Protein AF-A0A6N6P5B8-F1 (afdb_monomer_lite)

Foldseek 3Di:
DVVVVVVVQVVQQCDAQPPPRAHWDWDDPVRLVLQVVPVLQPQAPTWTAGPVRQWIFGAHPNRTDNDPVRIDGSVVSPPDDDD

Sequence (83 aa):
MASFLSDFRELSALLRCPVTGQQLHIATPDEIRVISASKASNEADGFLVREDRSAAYPVKNGIPSLLSESALSLHAMTEKAPD

pLDDT: mean 79.95, std 16.92, range [38.78, 95.81]

Structure (mmCIF, N/CA/C/O backbone):
data_AF-A0A6N6P5B8-F1
#
_entry.id   AF-A0A6N6P5B8-F1
#
loop_
_atom_site.group_PDB
_atom_site.id
_atom_site.type_symbol
_atom_site.label_atom_id
_atom_site.label_alt_id
_atom_site.label_comp_id
_atom_site.label_asym_id
_atom_site.label_entity_id
_atom_site.label_seq_id
_atom_site.pdbx_PDB_ins_code
_atom_site.Cartn_x
_atom_site.Cartn_y
_atom_site.Cartn_z
_atom_site.occupancy
_atom_site.B_iso_or_equiv
_atom_site.auth_seq_id
_atom_site.auth_comp_id
_atom_site.auth_asym_id
_atom_site.auth_atom_id
_atom_site.pdbx_PDB_model_num
ATOM 1 N N . MET A 1 1 ? 17.994 -14.895 -11.306 1.00 48.25 1 MET A N 1
ATOM 2 C CA . MET A 1 1 ? 17.430 -13.540 -11.087 1.00 48.25 1 MET A CA 1
ATOM 3 C C . MET A 1 1 ? 15.949 -13.438 -11.471 1.00 48.25 1 MET A C 1
ATOM 5 O O . MET A 1 1 ? 15.234 -12.740 -10.773 1.00 48.25 1 MET A O 1
ATOM 9 N N . ALA A 1 2 ? 15.457 -14.146 -12.502 1.00 45.44 2 ALA A N 1
ATOM 10 C CA . ALA A 1 2 ? 14.036 -14.111 -12.898 1.00 45.44 2 ALA A CA 1
ATOM 11 C C . ALA A 1 2 ? 13.049 -14.723 -11.872 1.00 45.44 2 ALA A C 1
ATOM 13 O O . ALA A 1 2 ? 11.938 -14.219 -11.735 1.00 45.44 2 ALA A O 1
ATOM 14 N N . SER A 1 3 ? 13.465 -15.760 -11.126 1.00 54.06 3 SER A N 1
ATOM 15 C CA . SER A 1 3 ? 12.635 -16.384 -10.073 1.00 54.06 3 SER A CA 1
ATOM 16 C C . SER A 1 3 ? 12.273 -15.381 -8.979 1.00 54.06 3 SER A C 1
ATOM 18 O O . SER A 1 3 ? 11.102 -15.113 -8.768 1.00 54.06 3 SER A O 1
ATOM 20 N N . PHE A 1 4 ? 13.274 -14.702 -8.407 1.00 50.09 4 PHE A N 1
ATOM 21 C CA . PHE A 1 4 ? 13.093 -13.773 -7.286 1.00 50.09 4 PHE A CA 1
ATOM 22 C C . PHE A 1 4 ? 12.091 -12.638 -7.568 1.00 50.09 4 PHE A C 1
ATOM 24 O O . PHE A 1 4 ? 11.331 -12.243 -6.692 1.00 50.09 4 PHE A O 1
ATOM 31 N N . LEU A 1 5 ? 12.058 -12.122 -8.803 1.00 52.75 5 LEU A N 1
ATOM 32 C CA . LEU A 1 5 ? 11.102 -11.080 -9.205 1.00 52.75 5 LEU A CA 1
ATOM 33 C C . LEU A 1 5 ? 9.673 -11.616 -9.383 1.00 52.75 5 LEU A C 1
ATOM 35 O O . LEU A 1 5 ? 8.714 -10.871 -9.187 1.00 52.75 5 LEU A O 1
ATOM 39 N N . SER A 1 6 ? 9.532 -12.887 -9.761 1.00 57.75 6 SER A N 1
ATOM 40 C CA . SER A 1 6 ? 8.235 -13.561 -9.890 1.00 57.75 6 SER A CA 1
ATOM 41 C C . SER A 1 6 ? 7.682 -13.903 -8.505 1.00 57.75 6 SER A C 1
ATOM 43 O O . SER A 1 6 ? 6.548 -13.544 -8.196 1.00 57.75 6 SER A O 1
ATOM 45 N N . ASP A 1 7 ? 8.541 -14.437 -7.634 1.00 62.69 7 ASP A N 1
ATOM 46 C CA . ASP A 1 7 ? 8.236 -14.740 -6.233 1.00 62.69 7 ASP A CA 1
ATOM 47 C C . ASP A 1 7 ? 7.792 -13.471 -5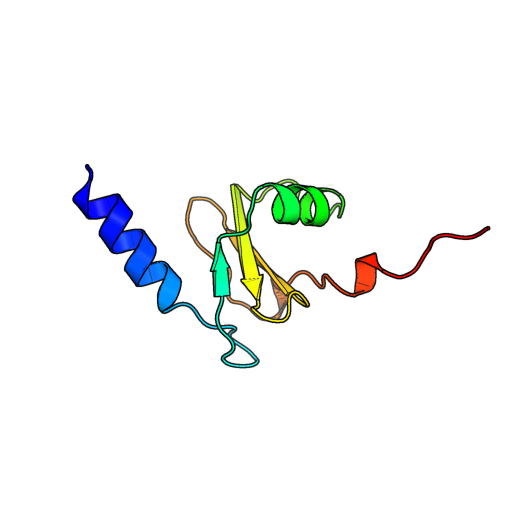.476 1.00 62.69 7 ASP A C 1
ATOM 49 O O . ASP A 1 7 ? 6.844 -13.486 -4.693 1.00 62.69 7 ASP A O 1
ATOM 53 N N . PHE A 1 8 ? 8.418 -12.323 -5.765 1.00 68.12 8 PHE A N 1
ATOM 54 C CA . PHE A 1 8 ? 8.033 -11.040 -5.175 1.00 68.12 8 PHE A CA 1
ATOM 55 C C . PHE A 1 8 ? 6.670 -10.525 -5.665 1.00 68.12 8 PHE A C 1
ATOM 57 O O . PHE A 1 8 ? 5.918 -9.936 -4.886 1.00 68.12 8 PHE A O 1
ATOM 64 N N . ARG A 1 9 ? 6.311 -10.753 -6.938 1.00 71.06 9 ARG A N 1
ATOM 65 C CA . ARG A 1 9 ? 4.977 -10.395 -7.454 1.00 71.06 9 ARG A CA 1
ATOM 66 C C . ARG A 1 9 ? 3.887 -11.206 -6.765 1.00 71.06 9 ARG A C 1
ATOM 68 O O . ARG A 1 9 ? 2.889 -10.625 -6.340 1.00 71.06 9 ARG A O 1
ATOM 75 N N . GLU A 1 10 ? 4.099 -12.506 -6.604 1.00 79.88 10 GLU A N 1
ATOM 76 C CA . GLU A 1 10 ? 3.170 -13.382 -5.886 1.00 79.88 10 GLU A CA 1
ATOM 77 C C . GLU A 1 10 ? 3.054 -12.992 -4.407 1.00 79.88 10 GLU A C 1
ATOM 79 O O . GLU A 1 10 ? 1.944 -12.894 -3.887 1.00 79.88 10 GLU A O 1
ATOM 84 N N . LEU A 1 11 ? 4.169 -12.646 -3.754 1.00 78.56 11 LEU A N 1
ATOM 85 C CA . LEU A 1 11 ? 4.168 -12.136 -2.380 1.00 78.56 11 LEU A CA 1
ATOM 86 C C . LEU A 1 11 ? 3.367 -10.831 -2.256 1.00 78.56 11 LEU A C 1
ATOM 88 O O . LEU A 1 11 ? 2.557 -10.681 -1.343 1.00 78.56 11 LEU A O 1
ATOM 92 N N . SER A 1 12 ? 3.562 -9.893 -3.187 1.00 77.69 12 SER A N 1
ATOM 93 C CA . SER A 1 12 ? 2.854 -8.609 -3.175 1.00 77.69 12 SER A CA 1
ATOM 94 C C . SER A 1 12 ? 1.341 -8.780 -3.326 1.00 77.69 12 SER A C 1
ATOM 96 O O . SER A 1 12 ? 0.581 -8.049 -2.697 1.00 77.69 12 SER A O 1
ATOM 98 N N . ALA A 1 13 ? 0.896 -9.798 -4.072 1.00 84.38 13 ALA A N 1
ATOM 99 C CA . ALA A 1 13 ? -0.520 -10.104 -4.247 1.00 84.38 13 ALA A CA 1
ATOM 100 C C . ALA A 1 13 ? -1.200 -10.583 -2.950 1.00 84.38 13 ALA A C 1
ATOM 102 O O . ALA A 1 13 ? -2.426 -10.493 -2.836 1.00 84.38 13 ALA A O 1
ATOM 103 N N . LEU A 1 14 ? -0.422 -11.062 -1.972 1.00 89.06 14 LEU A N 1
ATOM 104 C CA . LEU A 1 14 ? -0.914 -11.469 -0.655 1.00 89.06 14 LEU A CA 1
ATOM 105 C C . LEU A 1 14 ? -1.046 -10.296 0.325 1.00 89.06 14 LEU A C 1
ATOM 107 O O . LEU A 1 14 ? -1.707 -10.445 1.353 1.00 89.06 14 LEU A O 1
ATOM 111 N N . LEU A 1 15 ? -0.439 -9.141 0.038 1.00 91.62 15 LEU A N 1
ATOM 112 C CA . LEU A 1 15 ? -0.445 -8.003 0.953 1.00 91.62 15 LEU A CA 1
ATOM 113 C C . LEU A 1 15 ? -1.837 -7.369 1.036 1.00 91.62 15 LEU A C 1
ATOM 115 O O . LEU A 1 15 ? -2.500 -7.111 0.028 1.00 91.62 15 LEU A O 1
ATOM 119 N N . ARG A 1 16 ? -2.275 -7.104 2.271 1.00 95.31 16 ARG A N 1
ATOM 120 C CA . ARG A 1 16 ? -3.588 -6.535 2.590 1.00 95.31 16 ARG A CA 1
ATOM 121 C C . ARG A 1 16 ? -3.455 -5.289 3.452 1.00 95.31 16 ARG A C 1
ATOM 123 O O . ARG A 1 16 ? -2.499 -5.142 4.210 1.00 95.31 16 ARG A O 1
ATOM 130 N N . CYS A 1 17 ? -4.441 -4.404 3.353 1.00 95.25 17 CYS A N 1
ATOM 131 C CA . CYS A 1 17 ? -4.562 -3.259 4.243 1.00 95.25 17 CYS A CA 1
ATOM 132 C C . CYS A 1 17 ? -4.737 -3.751 5.695 1.00 95.25 17 CYS A C 1
ATOM 134 O O . CYS A 1 17 ? -5.656 -4.534 5.947 1.00 95.25 17 CYS A O 1
ATOM 136 N N . PRO A 1 18 ? -3.928 -3.267 6.656 1.00 94.12 18 PRO A N 1
ATOM 137 C CA . PRO A 1 18 ? -3.995 -3.687 8.060 1.00 94.12 18 PRO A CA 1
ATOM 138 C C . PRO A 1 18 ? -5.310 -3.301 8.758 1.00 94.12 18 PRO A C 1
ATOM 140 O O . PRO A 1 18 ? -5.633 -3.858 9.800 1.00 94.12 18 PRO A O 1
ATOM 143 N N . VAL A 1 19 ? -6.065 -2.350 8.196 1.00 94.31 19 VAL A N 1
ATOM 144 C CA . VAL A 1 19 ? -7.319 -1.845 8.778 1.00 94.31 19 VAL A CA 1
ATOM 145 C C . VAL A 1 19 ? -8.545 -2.496 8.141 1.00 94.31 19 VAL A C 1
ATOM 147 O O . VAL A 1 19 ? -9.465 -2.893 8.846 1.00 94.31 19 VAL A O 1
ATOM 150 N N . THR A 1 20 ? -8.582 -2.592 6.808 1.00 95.25 20 THR A N 1
ATOM 151 C CA . THR A 1 20 ? -9.787 -3.004 6.064 1.00 95.25 20 THR A CA 1
ATOM 152 C C . THR A 1 20 ? -9.702 -4.411 5.479 1.00 95.25 20 THR A C 1
ATOM 154 O O . THR A 1 20 ? -10.713 -4.941 5.030 1.00 95.25 20 THR A O 1
ATOM 157 N N . GLY A 1 21 ? -8.509 -5.011 5.420 1.00 95.25 21 GLY A N 1
ATOM 158 C CA . GLY A 1 21 ? -8.281 -6.289 4.743 1.00 95.25 21 GLY A CA 1
ATOM 159 C C . GLY A 1 21 ? -8.342 -6.227 3.209 1.00 95.25 21 GLY A C 1
ATOM 160 O O . GLY A 1 21 ? -8.178 -7.256 2.559 1.00 95.25 21 GLY A O 1
ATOM 161 N N . GLN A 1 22 ? -8.550 -5.049 2.609 1.00 95.81 22 GLN A N 1
ATOM 162 C CA . GLN A 1 22 ? -8.552 -4.872 1.149 1.00 95.81 22 GLN A CA 1
ATOM 163 C C . GLN A 1 22 ? -7.188 -5.185 0.531 1.00 95.81 22 GLN A C 1
ATOM 165 O O . GLN A 1 22 ? -6.160 -5.119 1.211 1.00 95.81 22 GLN A O 1
ATOM 170 N N . GLN A 1 23 ? -7.171 -5.517 -0.763 1.00 95.19 23 GLN A N 1
ATOM 171 C CA . GLN A 1 23 ? -5.919 -5.786 -1.465 1.00 95.19 23 GLN A CA 1
ATOM 172 C C . GLN A 1 23 ? -5.032 -4.544 -1.540 1.00 95.19 23 GLN A C 1
ATOM 174 O O . GLN A 1 23 ? -5.526 -3.416 -1.631 1.00 95.19 23 GLN A O 1
ATOM 179 N N . LEU A 1 24 ? -3.721 -4.775 -1.505 1.00 94.50 24 LEU A N 1
ATOM 180 C CA . LEU A 1 24 ? -2.723 -3.776 -1.845 1.00 94.50 24 LEU A CA 1
ATOM 181 C C . LEU A 1 24 ? -2.062 -4.141 -3.173 1.00 94.50 24 LEU A C 1
ATOM 183 O O . LEU A 1 24 ? -1.762 -5.309 -3.422 1.00 94.50 24 LEU A O 1
ATOM 187 N N . HIS A 1 25 ? -1.791 -3.138 -4.001 1.00 92.69 25 HIS A N 1
ATOM 188 C CA . HIS A 1 25 ? -0.975 -3.282 -5.204 1.00 92.69 25 HIS A CA 1
ATOM 189 C C . HIS A 1 25 ? 0.219 -2.338 -5.166 1.00 92.69 25 HIS A C 1
ATOM 191 O O . HIS A 1 25 ? 0.204 -1.307 -4.497 1.00 92.69 25 HIS A O 1
ATOM 197 N N . ILE A 1 26 ? 1.274 -2.690 -5.895 1.00 92.25 26 ILE A N 1
ATOM 198 C CA . ILE A 1 26 ? 2.422 -1.800 -6.081 1.00 92.25 26 ILE A CA 1
ATOM 199 C C . ILE A 1 26 ? 1.962 -0.594 -6.899 1.00 92.25 26 ILE A C 1
ATOM 201 O O . ILE A 1 26 ? 1.398 -0.768 -7.980 1.00 92.25 26 ILE A O 1
ATOM 205 N N . ALA A 1 27 ? 2.228 0.607 -6.390 1.00 91.50 27 ALA A N 1
ATOM 206 C CA . ALA A 1 27 ? 1.869 1.848 -7.053 1.00 91.50 27 ALA A CA 1
ATOM 207 C C . ALA A 1 27 ? 2.450 1.914 -8.468 1.00 91.50 27 ALA A C 1
ATOM 209 O O . ALA A 1 27 ? 3.637 1.672 -8.704 1.00 91.50 27 ALA A O 1
ATOM 210 N N . THR A 1 28 ? 1.601 2.294 -9.409 1.00 90.75 28 THR A N 1
ATOM 211 C CA . THR A 1 28 ? 2.005 2.641 -10.768 1.00 90.75 28 THR A CA 1
ATOM 212 C C . THR A 1 28 ? 2.786 3.961 -10.786 1.00 90.75 28 THR A C 1
ATOM 214 O O . THR A 1 28 ? 2.650 4.776 -9.869 1.00 90.75 28 THR A O 1
ATOM 217 N N . PRO A 1 29 ? 3.570 4.245 -11.844 1.00 88.75 29 PRO A N 1
ATOM 218 C CA . PRO A 1 29 ? 4.247 5.536 -11.984 1.00 88.75 29 PRO A CA 1
ATOM 219 C C . PRO A 1 29 ? 3.301 6.744 -11.896 1.00 88.75 29 PRO A C 1
ATOM 221 O O . PRO A 1 29 ? 3.685 7.790 -11.378 1.00 88.75 29 PRO A O 1
ATOM 224 N N . ASP A 1 30 ? 2.060 6.605 -12.368 1.00 87.12 30 ASP A N 1
ATOM 225 C CA . ASP A 1 30 ? 1.043 7.659 -12.294 1.00 87.12 30 ASP A CA 1
ATOM 226 C C . ASP A 1 30 ? 0.577 7.899 -10.858 1.00 87.12 30 ASP A C 1
ATOM 228 O O . ASP A 1 30 ? 0.535 9.042 -10.406 1.00 87.12 30 ASP A O 1
ATOM 232 N N . GLU A 1 31 ? 0.306 6.830 -10.109 1.00 89.19 31 GLU A N 1
ATOM 233 C CA . GLU A 1 31 ? -0.047 6.925 -8.690 1.00 89.19 31 GLU A CA 1
ATOM 234 C C . GLU A 1 31 ? 1.112 7.501 -7.870 1.00 89.19 31 GLU A C 1
ATOM 236 O O . GLU A 1 31 ? 0.887 8.372 -7.035 1.00 89.19 31 GLU A O 1
ATOM 241 N N . ILE A 1 32 ? 2.362 7.107 -8.149 1.00 87.94 32 ILE A N 1
ATOM 242 C CA . ILE A 1 32 ? 3.550 7.680 -7.496 1.00 87.94 32 ILE A CA 1
ATOM 243 C C . ILE A 1 32 ? 3.641 9.182 -7.768 1.00 87.94 32 ILE A C 1
ATOM 245 O O . ILE A 1 32 ? 3.928 9.942 -6.847 1.00 87.94 32 ILE A O 1
ATOM 249 N N . ARG A 1 33 ? 3.371 9.647 -8.995 1.00 83.81 33 ARG A N 1
ATOM 250 C CA . ARG A 1 33 ? 3.353 11.088 -9.309 1.00 83.81 33 ARG A CA 1
ATOM 251 C C . ARG A 1 33 ? 2.313 11.846 -8.488 1.00 83.81 33 ARG A C 1
ATOM 253 O O . ARG A 1 33 ? 2.608 12.928 -7.992 1.00 83.81 33 ARG A O 1
ATOM 260 N N . VAL A 1 34 ? 1.128 11.268 -8.306 1.00 83.06 34 VAL A N 1
ATOM 261 C CA . VAL A 1 34 ? 0.084 11.858 -7.459 1.00 83.06 34 VAL A CA 1
ATOM 262 C C . VAL A 1 34 ? 0.527 11.870 -5.995 1.00 83.06 34 VAL A C 1
ATOM 264 O O . VAL A 1 34 ? 0.525 12.924 -5.371 1.00 83.06 34 VAL A O 1
ATOM 267 N N . ILE A 1 35 ? 0.992 10.740 -5.461 1.00 85.31 35 ILE A N 1
ATOM 268 C CA . ILE A 1 35 ? 1.397 10.603 -4.054 1.00 85.31 35 ILE A CA 1
ATOM 269 C C . ILE A 1 35 ? 2.591 11.510 -3.727 1.00 85.31 35 ILE A C 1
ATOM 271 O O . ILE A 1 35 ? 2.586 12.190 -2.702 1.00 85.31 35 ILE A O 1
ATOM 275 N N . SER A 1 36 ? 3.584 11.581 -4.615 1.00 79.81 36 SER A N 1
ATOM 276 C CA . SER A 1 36 ? 4.798 12.393 -4.446 1.00 79.81 36 SER A CA 1
ATOM 277 C C . SER A 1 36 ? 4.558 13.899 -4.464 1.00 79.81 36 SER A C 1
ATOM 279 O O . SER A 1 36 ? 5.331 14.649 -3.871 1.00 79.81 36 SER A O 1
ATOM 281 N N . ALA A 1 37 ? 3.448 14.353 -5.050 1.00 73.25 37 ALA A N 1
ATOM 282 C CA . ALA A 1 37 ? 3.020 15.743 -4.936 1.00 73.25 37 ALA A CA 1
ATOM 283 C C . ALA A 1 37 ? 2.606 16.113 -3.496 1.00 73.25 37 ALA A C 1
ATOM 285 O O . ALA A 1 37 ? 2.628 17.288 -3.121 1.00 73.25 37 ALA A O 1
ATOM 286 N N . SER A 1 38 ? 2.269 15.124 -2.660 1.00 67.94 38 SER A N 1
ATOM 287 C CA . SER A 1 38 ? 2.080 15.327 -1.227 1.00 67.94 38 SER A CA 1
ATOM 288 C C . SER A 1 38 ? 3.443 15.309 -0.520 1.00 67.94 38 SER A C 1
ATOM 290 O O . SER A 1 38 ? 4.203 14.345 -0.593 1.00 67.94 38 SER A O 1
ATOM 292 N N . LYS A 1 39 ? 3.776 16.388 0.201 1.00 59.00 39 LYS A N 1
ATOM 293 C CA . LYS A 1 39 ? 5.069 16.574 0.902 1.00 59.00 39 LYS A CA 1
ATOM 294 C C . LYS A 1 39 ? 5.450 15.450 1.889 1.00 59.00 39 LYS A C 1
ATOM 296 O O . LYS A 1 39 ? 6.574 15.441 2.379 1.00 59.00 39 LYS A O 1
ATOM 301 N N . ALA A 1 40 ? 4.547 14.512 2.178 1.00 56.34 40 ALA A N 1
ATOM 302 C CA . ALA A 1 40 ? 4.780 13.335 3.012 1.00 56.34 40 ALA A CA 1
ATOM 303 C C . ALA A 1 40 ? 5.599 12.219 2.317 1.00 56.34 40 ALA A C 1
ATOM 305 O O . ALA A 1 40 ? 5.955 11.232 2.955 1.00 56.34 40 ALA A O 1
ATOM 306 N N . SER A 1 41 ? 5.905 12.363 1.022 1.00 58.12 41 SER A N 1
ATOM 307 C CA . SER A 1 41 ? 6.436 11.292 0.166 1.00 58.12 41 SER A CA 1
ATOM 308 C C . SER A 1 41 ? 7.952 11.319 -0.093 1.00 58.12 41 SER A C 1
ATOM 310 O O . SER A 1 41 ? 8.454 10.411 -0.754 1.00 58.12 41 SER A O 1
ATOM 312 N N . ASN A 1 42 ? 8.701 12.324 0.370 1.00 63.03 42 ASN A N 1
ATOM 313 C CA . ASN A 1 42 ? 10.055 12.585 -0.156 1.00 63.03 42 ASN A CA 1
ATOM 314 C C . ASN A 1 42 ? 11.136 11.538 0.184 1.00 63.03 42 ASN A C 1
ATOM 316 O O . ASN A 1 42 ? 12.246 11.642 -0.325 1.00 63.03 42 ASN A O 1
ATOM 320 N N . GLU A 1 43 ? 10.835 10.535 1.009 1.00 73.81 43 GLU A N 1
ATOM 321 C CA . GLU A 1 43 ? 11.809 9.521 1.444 1.00 73.81 43 GLU A CA 1
ATOM 322 C C . GLU A 1 43 ? 11.394 8.076 1.131 1.00 73.81 43 GLU A C 1
ATOM 324 O O . GLU A 1 43 ? 12.007 7.141 1.643 1.00 73.81 43 GLU A O 1
ATOM 329 N N . ALA A 1 44 ? 10.309 7.865 0.385 1.00 84.56 44 ALA A N 1
ATOM 330 C CA . ALA A 1 44 ? 9.865 6.520 0.030 1.00 84.56 44 ALA A CA 1
ATOM 331 C C . ALA A 1 44 ? 10.414 6.108 -1.341 1.00 84.56 44 ALA A C 1
ATOM 333 O O . ALA A 1 44 ? 10.372 6.892 -2.288 1.00 84.56 44 ALA A O 1
ATOM 334 N N . ASP A 1 45 ? 10.860 4.857 -1.458 1.00 87.31 45 ASP A N 1
ATOM 335 C CA . ASP A 1 45 ? 11.300 4.262 -2.728 1.00 87.31 45 ASP A CA 1
ATOM 336 C C . ASP A 1 45 ? 10.107 3.863 -3.611 1.00 87.31 45 ASP A C 1
ATOM 338 O O . ASP A 1 45 ? 10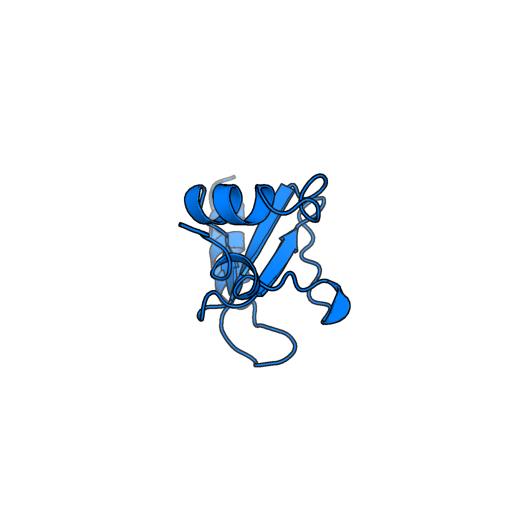.234 3.665 -4.819 1.00 87.31 45 ASP A O 1
ATOM 342 N N . GLY A 1 46 ? 8.932 3.717 -2.996 1.00 90.19 46 GLY A N 1
ATOM 343 C CA . GLY A 1 46 ? 7.688 3.361 -3.656 1.00 90.19 46 GLY A CA 1
ATOM 344 C C . GLY A 1 46 ? 6.526 3.296 -2.675 1.00 90.19 46 GLY A C 1
ATOM 345 O O . GLY A 1 46 ? 6.662 3.621 -1.494 1.00 90.19 46 GLY A O 1
ATOM 346 N N . PHE A 1 47 ? 5.372 2.855 -3.170 1.00 92.50 47 PHE A N 1
ATOM 347 C CA . PHE A 1 47 ? 4.146 2.776 -2.384 1.00 92.50 47 PHE A CA 1
ATOM 348 C C . PHE A 1 47 ? 3.371 1.495 -2.678 1.00 92.50 47 PHE A C 1
ATOM 350 O O . PHE A 1 47 ? 3.386 0.987 -3.799 1.00 92.50 47 PHE A O 1
ATOM 357 N N . LEU A 1 48 ? 2.660 1.009 -1.665 1.00 93.88 48 LEU A N 1
ATOM 358 C CA . LEU A 1 48 ? 1.567 0.059 -1.816 1.00 93.88 48 LEU A CA 1
ATOM 359 C C . LEU A 1 48 ? 0.248 0.820 -1.719 1.00 93.88 48 LEU A C 1
ATOM 361 O O . LEU A 1 48 ? -0.006 1.489 -0.720 1.00 93.88 48 LEU A O 1
ATOM 365 N N . VAL A 1 49 ? -0.586 0.730 -2.744 1.00 93.88 49 VAL A N 1
ATOM 366 C CA . VAL A 1 49 ? -1.857 1.452 -2.837 1.00 93.88 49 VAL A CA 1
ATOM 367 C C . VAL A 1 49 ? -2.990 0.494 -2.520 1.00 93.88 49 VAL A C 1
ATOM 369 O O . VAL A 1 49 ? -2.973 -0.667 -2.926 1.00 93.88 49 VAL A O 1
ATOM 372 N N . ARG A 1 50 ? -3.969 0.974 -1.756 1.00 94.88 50 ARG A N 1
ATOM 373 C CA . ARG A 1 50 ? -5.181 0.218 -1.455 1.00 94.88 50 ARG A CA 1
ATOM 374 C C . ARG A 1 50 ? -6.062 0.112 -2.693 1.00 94.88 50 ARG A C 1
ATOM 376 O O . ARG A 1 50 ? -6.152 1.062 -3.461 1.00 94.88 50 ARG A O 1
ATOM 383 N N . GLU A 1 51 ? -6.744 -1.015 -2.859 1.00 93.50 51 GLU A N 1
ATOM 384 C CA . GLU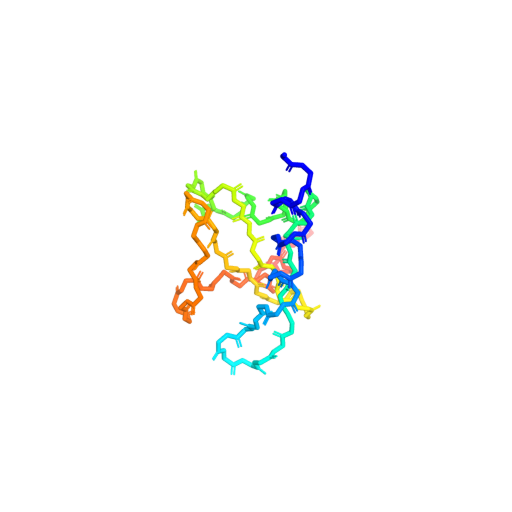 A 1 51 ? -7.601 -1.293 -4.021 1.00 93.50 51 GLU A CA 1
ATOM 385 C C . GLU A 1 51 ? -8.633 -0.184 -4.314 1.00 93.50 51 GLU A C 1
ATOM 387 O O . GLU A 1 51 ? -8.865 0.162 -5.470 1.00 93.50 51 GLU A O 1
ATOM 392 N N . ASP A 1 52 ? -9.196 0.440 -3.275 1.00 93.00 52 ASP A N 1
ATOM 393 C CA . ASP A 1 52 ? -10.145 1.559 -3.395 1.00 93.00 52 ASP A CA 1
ATOM 394 C C . ASP A 1 52 ? -9.485 2.931 -3.647 1.00 93.00 52 ASP A C 1
ATOM 396 O O . ASP A 1 52 ? -10.172 3.948 -3.714 1.00 93.00 52 ASP A O 1
ATOM 400 N N . ARG A 1 53 ? -8.153 2.966 -3.774 1.00 91.62 53 ARG A N 1
ATOM 401 C CA . ARG A 1 53 ? -7.314 4.153 -4.007 1.00 91.62 53 ARG A CA 1
ATOM 402 C C . ARG A 1 53 ? -7.489 5.268 -2.983 1.00 91.62 53 ARG A C 1
ATOM 404 O O . ARG A 1 53 ? -7.186 6.422 -3.266 1.00 91.62 53 ARG A O 1
ATOM 411 N N . SER A 1 54 ? -7.946 4.938 -1.784 1.00 91.75 54 SER A N 1
ATOM 412 C CA . SER A 1 54 ? -8.141 5.920 -0.713 1.00 91.75 54 SER A CA 1
ATOM 413 C C . SER A 1 54 ? -6.909 6.100 0.179 1.00 91.75 54 SER A C 1
ATOM 415 O O . SER A 1 54 ? -6.797 7.115 0.867 1.00 91.75 54 SER A O 1
ATOM 417 N N . ALA A 1 55 ? -5.991 5.127 0.179 1.00 92.81 55 ALA A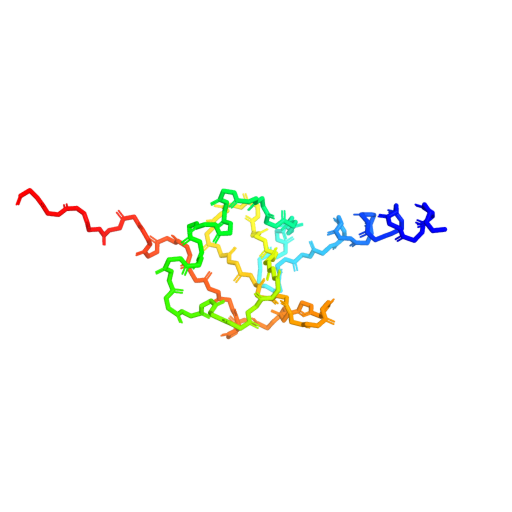 N 1
ATOM 418 C CA . ALA A 1 55 ? -4.809 5.113 1.028 1.00 92.81 55 ALA A CA 1
ATOM 419 C C . ALA A 1 55 ? -3.583 4.523 0.316 1.00 92.81 55 ALA A C 1
ATOM 421 O O . ALA A 1 55 ? -3.709 3.604 -0.498 1.00 92.81 55 ALA A O 1
ATOM 422 N N . ALA A 1 56 ? -2.399 5.015 0.678 1.00 93.50 56 ALA A N 1
ATOM 423 C CA . ALA A 1 56 ? -1.109 4.472 0.261 1.00 93.50 56 ALA A CA 1
ATOM 424 C C . ALA A 1 56 ? -0.186 4.238 1.463 1.00 93.50 56 ALA A C 1
ATOM 426 O O . ALA A 1 56 ? -0.172 5.022 2.407 1.00 93.50 56 ALA A O 1
ATOM 427 N N . TYR A 1 57 ? 0.617 3.181 1.409 1.00 93.19 57 TYR A N 1
ATOM 428 C CA . TYR A 1 57 ? 1.607 2.831 2.424 1.00 93.19 57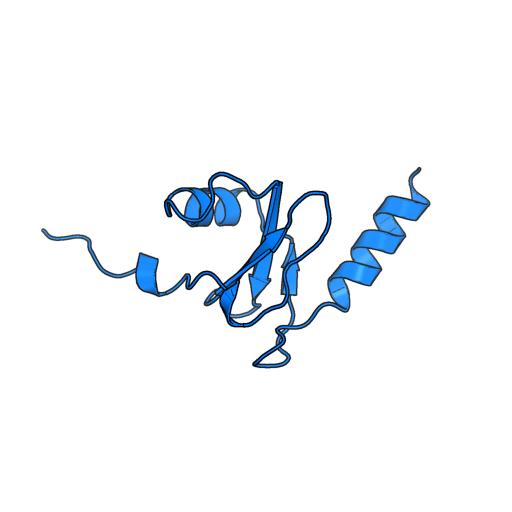 TYR A CA 1
ATOM 429 C C . TYR A 1 57 ? 3.013 2.955 1.835 1.00 93.19 57 TYR A C 1
ATOM 431 O O . TYR A 1 57 ? 3.257 2.408 0.755 1.00 93.19 57 TYR A O 1
ATOM 439 N N . PRO A 1 58 ? 3.945 3.658 2.497 1.00 92.94 58 PRO A N 1
ATOM 440 C CA . PRO A 1 58 ? 5.288 3.849 1.976 1.00 92.94 58 PRO A CA 1
ATOM 441 C C . PRO A 1 58 ? 6.094 2.552 2.030 1.00 92.94 58 PRO A C 1
ATOM 443 O O . PRO A 1 58 ? 5.993 1.764 2.975 1.00 92.94 58 PRO A O 1
ATOM 446 N N . VAL A 1 59 ? 6.948 2.379 1.029 1.00 91.25 59 VAL A N 1
ATOM 447 C CA . VAL A 1 59 ? 7.991 1.357 0.990 1.00 91.25 59 VAL A CA 1
ATOM 448 C C . VAL A 1 59 ? 9.335 2.065 1.120 1.00 91.25 59 VAL A C 1
ATOM 450 O O . VAL A 1 59 ? 9.652 2.937 0.312 1.00 91.25 59 VAL A O 1
ATOM 453 N N . LYS A 1 60 ? 10.114 1.705 2.143 1.00 89.88 60 LYS A N 1
ATOM 454 C CA . LYS A 1 60 ? 11.467 2.232 2.380 1.00 89.88 60 LYS A CA 1
ATOM 455 C C . LYS A 1 60 ? 12.451 1.073 2.483 1.00 89.88 60 LYS A C 1
ATOM 457 O O . LYS A 1 60 ? 12.219 0.145 3.255 1.00 89.88 60 LYS A O 1
ATOM 462 N N . ASN A 1 61 ? 13.534 1.105 1.714 1.00 87.94 61 ASN A N 1
ATOM 463 C CA . ASN A 1 61 ? 14.526 0.033 1.601 1.00 87.94 61 ASN A CA 1
ATOM 464 C C . ASN A 1 61 ? 13.897 -1.342 1.299 1.00 87.94 61 ASN A C 1
ATOM 466 O O . ASN A 1 61 ? 14.312 -2.365 1.839 1.00 87.94 61 ASN A O 1
ATOM 470 N N . GLY A 1 62 ? 12.842 -1.361 0.476 1.00 86.38 62 GLY A N 1
ATOM 471 C CA . GLY A 1 62 ? 12.083 -2.575 0.154 1.00 86.38 62 GLY A CA 1
ATOM 472 C C . GLY A 1 62 ? 11.147 -3.079 1.263 1.00 86.38 62 GLY A C 1
ATOM 473 O O . GLY A 1 62 ? 10.517 -4.119 1.087 1.00 86.38 62 GLY A O 1
ATOM 474 N N . ILE A 1 63 ? 11.020 -2.356 2.382 1.00 89.12 63 ILE A N 1
ATOM 475 C CA . ILE A 1 63 ? 10.153 -2.722 3.507 1.00 89.12 63 ILE A CA 1
ATOM 476 C C . ILE A 1 63 ? 8.873 -1.870 3.467 1.00 89.12 63 ILE A C 1
ATOM 478 O O . ILE A 1 63 ? 8.959 -0.644 3.591 1.00 89.12 63 ILE A O 1
ATOM 482 N N . PRO A 1 64 ? 7.683 -2.479 3.303 1.00 90.75 64 PRO A N 1
ATOM 483 C CA . PRO A 1 64 ? 6.416 -1.764 3.392 1.00 90.75 64 PRO A CA 1
ATOM 484 C C . PRO A 1 64 ? 6.051 -1.464 4.852 1.00 90.75 64 PRO A C 1
ATOM 486 O O . PRO A 1 64 ? 6.006 -2.369 5.686 1.00 90.75 64 PRO A O 1
ATOM 489 N N . SER A 1 65 ? 5.726 -0.207 5.160 1.00 92.75 65 SER A N 1
ATOM 490 C CA . SER A 1 65 ? 5.192 0.160 6.477 1.00 92.75 65 SER A CA 1
ATOM 491 C C . SER A 1 65 ? 3.675 -0.027 6.506 1.00 92.75 65 SER A C 1
ATOM 493 O O . SER A 1 65 ? 2.925 0.890 6.179 1.00 92.75 65 SER A O 1
ATOM 495 N N . LEU A 1 66 ? 3.210 -1.219 6.890 1.00 93.31 66 LEU A N 1
ATOM 496 C CA . LEU A 1 66 ? 1.781 -1.551 7.031 1.00 93.31 66 LEU A CA 1
ATOM 497 C C . LEU A 1 66 ? 1.244 -1.218 8.432 1.00 93.31 66 LEU A C 1
ATOM 499 O O . LEU A 1 66 ? 0.529 -2.007 9.046 1.00 93.31 66 LEU A O 1
ATOM 503 N N . LEU A 1 67 ? 1.607 -0.043 8.937 1.00 92.94 67 LEU A N 1
ATOM 504 C CA . LEU A 1 67 ? 1.072 0.520 10.173 1.00 92.94 67 LEU A CA 1
ATOM 505 C C . LEU A 1 67 ? -0.028 1.528 9.834 1.00 92.94 67 LEU A C 1
ATOM 507 O O . LEU A 1 67 ? 0.078 2.256 8.844 1.00 92.94 67 LEU A O 1
ATOM 511 N N . SER A 1 68 ? -1.082 1.589 10.645 1.00 90.00 68 SER A N 1
ATOM 512 C CA . SER A 1 68 ? -2.223 2.484 10.405 1.00 90.00 68 SER A CA 1
ATOM 513 C C . SER A 1 68 ? -1.799 3.955 10.340 1.00 90.00 68 SER A C 1
ATOM 515 O O . SER A 1 68 ? -2.280 4.697 9.491 1.00 90.00 68 SER A O 1
ATOM 517 N N . GLU A 1 69 ? -0.849 4.360 11.179 1.00 89.88 69 GLU A N 1
ATOM 518 C CA . GLU A 1 69 ? -0.270 5.705 11.233 1.00 89.88 69 GLU A CA 1
ATOM 519 C C . GLU A 1 69 ? 0.665 6.032 10.061 1.00 89.88 69 GLU A C 1
ATOM 521 O O . GLU A 1 69 ? 0.951 7.199 9.809 1.00 89.88 69 GLU A O 1
ATOM 526 N N . SER A 1 70 ? 1.142 5.018 9.334 1.00 89.81 70 SER A N 1
ATOM 527 C CA . SER A 1 70 ? 1.963 5.206 8.131 1.00 89.81 70 SER A CA 1
ATOM 528 C C . SER A 1 70 ? 1.124 5.399 6.866 1.00 89.81 70 SER A C 1
ATOM 530 O O . SER A 1 70 ? 1.685 5.670 5.805 1.00 89.81 70 SER A O 1
ATOM 532 N N . ALA A 1 71 ? -0.201 5.238 6.952 1.00 91.25 71 ALA A N 1
ATOM 533 C CA . ALA A 1 71 ? -1.092 5.384 5.813 1.00 91.25 71 ALA A CA 1
ATOM 534 C C . ALA A 1 71 ? -1.190 6.852 5.370 1.00 91.25 71 ALA A C 1
ATOM 536 O O . ALA A 1 71 ? -1.574 7.737 6.135 1.00 91.25 71 ALA A O 1
ATOM 537 N N . LEU A 1 72 ? -0.905 7.099 4.097 1.00 91.06 72 LEU A N 1
ATOM 538 C CA . LEU A 1 72 ? -1.154 8.366 3.426 1.00 91.06 72 LEU A CA 1
ATOM 539 C C . LEU A 1 72 ? -2.575 8.363 2.866 1.00 91.06 72 LEU A C 1
ATOM 541 O O . LEU A 1 72 ? -2.919 7.484 2.080 1.00 91.06 72 LEU A O 1
ATOM 545 N N . SER A 1 73 ? -3.392 9.345 3.247 1.00 89.38 73 SER A N 1
ATOM 546 C CA . SER A 1 73 ? -4.740 9.512 2.693 1.00 89.38 73 SER A CA 1
ATOM 547 C C . SER A 1 73 ? -4.683 10.134 1.298 1.00 89.38 73 SER A C 1
ATOM 549 O O . SER A 1 73 ? -4.115 11.211 1.118 1.00 89.38 73 SER A O 1
ATOM 551 N N . LEU A 1 74 ? -5.306 9.474 0.323 1.00 84.75 74 LEU A N 1
ATOM 552 C CA . LEU A 1 74 ? -5.361 9.916 -1.074 1.00 84.75 74 LEU A CA 1
ATOM 553 C C . LEU A 1 74 ? -6.643 10.703 -1.395 1.00 84.75 74 LEU A C 1
ATOM 555 O O . LEU A 1 74 ? -6.671 11.472 -2.353 1.00 84.75 74 LEU A O 1
ATOM 559 N N . HIS A 1 75 ? -7.690 10.596 -0.567 1.00 71.69 75 HIS A N 1
ATOM 560 C CA . HIS A 1 75 ? -8.922 11.381 -0.740 1.00 71.69 75 HIS A CA 1
ATOM 561 C C . HIS A 1 75 ? -8.739 12.876 -0.463 1.00 71.69 75 HIS A C 1
ATOM 563 O O . HIS A 1 75 ? -9.424 13.698 -1.068 1.00 71.69 75 HIS A O 1
ATOM 569 N N . ALA A 1 76 ? -7.769 13.251 0.374 1.00 54.53 76 ALA A N 1
ATOM 570 C CA . ALA A 1 76 ? -7.444 14.655 0.628 1.00 54.53 76 ALA A CA 1
ATOM 571 C C . ALA A 1 76 ? -6.865 15.385 -0.607 1.00 54.53 76 ALA A C 1
ATOM 573 O O . ALA A 1 76 ? -6.633 16.588 -0.553 1.00 54.53 76 ALA A O 1
ATOM 574 N N . MET A 1 77 ? -6.633 14.680 -1.722 1.00 49.91 77 MET A N 1
ATOM 575 C CA . MET A 1 77 ? -6.064 15.233 -2.956 1.00 49.91 77 MET A CA 1
ATOM 576 C C . MET A 1 77 ? -7.131 15.650 -3.989 1.00 49.91 77 MET A C 1
ATOM 578 O O . MET A 1 77 ? -6.772 16.123 -5.062 1.00 49.91 77 MET A O 1
ATOM 582 N N . THR A 1 78 ? -8.430 15.481 -3.686 1.00 44.81 78 THR A N 1
ATOM 583 C CA . THR A 1 78 ? -9.560 15.855 -4.573 1.00 44.81 78 THR A CA 1
ATOM 584 C C . THR A 1 78 ? -10.322 17.110 -4.118 1.00 44.81 78 THR A C 1
ATOM 586 O O . THR A 1 78 ? -11.211 17.572 -4.823 1.00 44.81 78 THR A O 1
ATOM 589 N N . GLU A 1 79 ? -9.957 17.746 -3.001 1.00 44.88 79 GLU A N 1
ATOM 590 C CA . GLU A 1 79 ? -10.530 19.046 -2.622 1.00 44.88 79 GLU A CA 1
ATOM 591 C C . GLU A 1 79 ? -9.459 20.139 -2.639 1.00 44.88 79 GLU A C 1
ATOM 593 O O . GLU A 1 79 ? -8.782 20.367 -1.640 1.00 44.88 79 GLU A O 1
ATOM 598 N N . LYS A 1 80 ? -9.292 20.787 -3.804 1.00 38.78 80 LYS A N 1
ATOM 599 C CA . LYS A 1 80 ? -9.263 22.257 -3.989 1.00 38.78 80 LYS A CA 1
ATOM 600 C C . LYS A 1 80 ? -8.729 22.620 -5.386 1.00 38.78 80 LYS A C 1
ATOM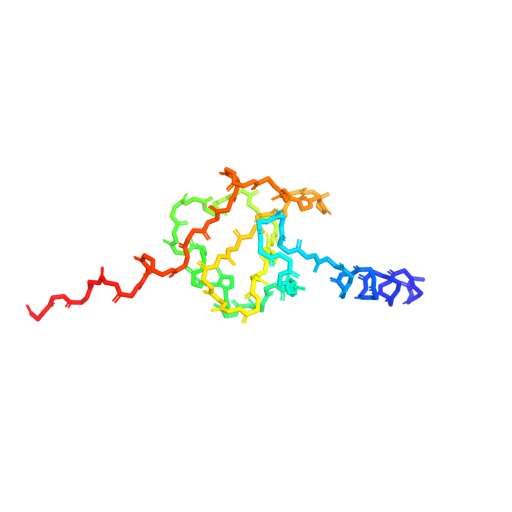 602 O O . LYS A 1 80 ? -7.537 22.855 -5.561 1.00 38.78 80 LYS A O 1
ATOM 607 N N . ALA A 1 81 ? -9.632 22.748 -6.355 1.00 40.44 81 ALA A N 1
ATOM 608 C CA . ALA A 1 81 ? -9.504 23.761 -7.401 1.00 40.44 81 ALA A CA 1
ATOM 609 C C . ALA A 1 81 ? -10.476 24.893 -7.021 1.00 40.44 81 ALA A C 1
ATOM 611 O O . ALA A 1 81 ? -11.678 24.634 -6.980 1.00 40.44 81 ALA A O 1
ATOM 612 N N . PRO A 1 82 ? -10.008 26.090 -6.627 1.00 51.91 82 PRO A N 1
ATOM 613 C CA . PRO A 1 82 ? -10.859 27.267 -6.591 1.00 51.91 82 PRO A CA 1
ATOM 614 C C . PRO A 1 82 ? -10.840 27.934 -7.976 1.00 51.91 82 PRO A C 1
ATOM 616 O O . PRO A 1 82 ? -9.760 28.102 -8.548 1.00 51.91 82 PRO A O 1
ATOM 619 N N . ASP A 1 83 ? -12.027 28.267 -8.485 1.00 48.66 83 ASP A N 1
ATOM 620 C CA . ASP A 1 83 ? -12.229 29.159 -9.639 1.00 48.66 83 ASP A CA 1
ATOM 621 C C . ASP A 1 83 ? -11.595 30.546 -9.423 1.00 48.66 83 ASP A C 1
ATOM 623 O O . ASP A 1 83 ? -11.589 31.030 -8.261 1.00 48.66 83 ASP A O 1
#

Secondary structure (DSSP, 8-state):
-HHHHHHHHHHHHT-B-TTT--BEEEPPHHHHHHHHTSGGGTT-SEEEEETTSSEEEEEETTEE---GGGPEESGGGSS----

Radius of gyration: 13.56 Å; chains: 1; bounding box: 30×46×24 Å